Protein AF-A0A7X9ZMK0-F1 (afdb_monomer_lite)

Secondary structure (DSSP, 8-state):
----------SSSSSSSSSSSSSGGGSS-----------HHHHHHHHHHHSTT-SS-GGGGG-TTHHHHHHHHHHHHHHHHHHS---HHHHHHHHHHHHHHHHHHHHHHHHHT---GGG--HHHHHHHH-THHHHHHHHHHHHHHHHTTS--HHHHHHHHTTGGGGS--------

Foldseek 3Di:
DDDDDDDDPDDPPDPPPPPPPDPVVVPPCPPPPVPPPPPLVVLLQLLLCQEPCHPDRPLLVLDPPSVVLVQLLSLQSVVCVVPHHSHHVSSNQSVVLSSLLSVLVSLLVVLLPDDDCVPWDPLLVVLNVVVCVLVVLLVVQVVVCVVVPSRNSNSSNVSSVCSVVSRTDDPDPPD

Structure (mmCIF, N/CA/C/O backbone):
data_AF-A0A7X9ZMK0-F1
#
_entry.id   AF-A0A7X9ZMK0-F1
#
loop_
_atom_site.group_PDB
_atom_site.id
_atom_site.type_symbol
_atom_site.label_atom_id
_atom_site.label_alt_id
_atom_site.label_comp_id
_atom_site.label_asym_id
_atom_site.label_entity_id
_atom_site.label_seq_id
_atom_site.pdbx_PDB_ins_code
_atom_site.Cartn_x
_atom_site.Cartn_y
_atom_site.Cartn_z
_atom_site.occupancy
_atom_site.B_iso_or_equiv
_atom_site.auth_seq_id
_atom_site.auth_comp_id
_atom_site.auth_asym_id
_atom_site.auth_atom_id
_atom_site.pdbx_PDB_model_num
ATOM 1 N N . MET A 1 1 ? -59.594 -35.252 -64.937 1.00 36.53 1 MET A N 1
ATOM 2 C CA . MET A 1 1 ? -59.093 -36.629 -64.713 1.00 36.53 1 MET A CA 1
ATOM 3 C C . MET A 1 1 ? -57.667 -36.570 -64.159 1.00 36.53 1 MET A C 1
ATOM 5 O O . MET A 1 1 ? -56.870 -35.834 -64.711 1.00 36.53 1 MET A O 1
ATOM 9 N N . ARG A 1 2 ? -57.400 -37.346 -63.093 1.00 35.81 2 ARG A N 1
ATOM 10 C CA . ARG A 1 2 ? -56.099 -37.833 -62.557 1.00 35.81 2 ARG A CA 1
ATOM 11 C C . ARG A 1 2 ? -54.946 -36.854 -62.225 1.00 35.81 2 ARG A C 1
ATOM 13 O O . ARG A 1 2 ? -54.105 -36.549 -63.051 1.00 35.81 2 ARG A O 1
ATOM 20 N N . VAL A 1 3 ? -54.901 -36.507 -60.933 1.00 43.25 3 VAL A N 1
ATOM 21 C CA . VAL A 1 3 ? -53.825 -36.661 -59.913 1.00 43.25 3 VAL A CA 1
ATOM 22 C C . VAL A 1 3 ? -52.384 -37.005 -60.354 1.00 43.25 3 VAL A C 1
ATOM 24 O O . VAL A 1 3 ? -52.182 -38.045 -60.978 1.00 43.25 3 VAL A O 1
ATOM 27 N N . ARG A 1 4 ? -51.403 -36.241 -59.820 1.00 37.97 4 ARG A N 1
ATOM 28 C CA . ARG A 1 4 ? -50.156 -36.618 -59.068 1.00 37.97 4 ARG A CA 1
ATOM 29 C C . ARG A 1 4 ? -49.078 -35.530 -59.283 1.00 37.97 4 ARG A C 1
ATOM 31 O O . ARG A 1 4 ? -48.984 -35.021 -60.384 1.00 37.97 4 ARG A O 1
ATOM 38 N N . GLY A 1 5 ? -48.232 -35.112 -58.339 1.00 37.50 5 GLY A N 1
ATOM 39 C CA . GLY A 1 5 ? -47.918 -35.523 -56.966 1.00 37.50 5 GLY A CA 1
ATOM 40 C C . GLY A 1 5 ? -47.133 -34.391 -56.259 1.00 37.50 5 GLY A C 1
ATOM 41 O O . GLY A 1 5 ? -46.667 -33.470 -56.918 1.00 37.50 5 GLY A O 1
ATOM 42 N N . ILE A 1 6 ? -47.186 -34.315 -54.923 1.00 42.44 6 ILE A N 1
ATOM 43 C CA . ILE A 1 6 ? -46.083 -34.694 -54.005 1.00 42.44 6 ILE A CA 1
ATOM 44 C C . ILE A 1 6 ? -44.827 -33.855 -54.305 1.00 42.44 6 ILE A C 1
ATOM 46 O O . ILE A 1 6 ? -44.166 -34.071 -55.306 1.00 42.44 6 ILE A O 1
ATOM 50 N N . GLY A 1 7 ? -44.485 -32.832 -53.530 1.00 37.50 7 GLY A N 1
ATOM 51 C CA . GLY A 1 7 ? -44.086 -32.935 -52.129 1.00 37.50 7 GLY A CA 1
ATOM 52 C C . GLY A 1 7 ? -42.614 -32.523 -52.049 1.00 37.50 7 GLY A C 1
ATOM 53 O O . GLY A 1 7 ? -41.786 -33.042 -52.787 1.00 37.50 7 GLY A O 1
ATOM 54 N N . GLY A 1 8 ? -42.285 -31.550 -51.202 1.00 40.09 8 GLY A N 1
ATOM 55 C CA . GLY A 1 8 ? -40.918 -31.031 -51.161 1.00 40.09 8 GLY A CA 1
ATOM 56 C C . GLY A 1 8 ? -40.716 -29.865 -50.209 1.00 40.09 8 GLY A C 1
ATOM 57 O O . GLY A 1 8 ? -40.043 -28.902 -50.546 1.00 40.09 8 GLY A O 1
ATOM 58 N N . TRP A 1 9 ? -41.312 -29.942 -49.020 1.00 42.81 9 TRP A N 1
ATOM 59 C CA . TRP A 1 9 ? -40.968 -29.104 -47.874 1.00 42.81 9 TRP A CA 1
ATOM 60 C C . TRP A 1 9 ? -39.514 -29.358 -47.447 1.00 42.81 9 TRP A C 1
ATOM 62 O O . TRP A 1 9 ? -39.285 -30.115 -46.511 1.00 42.81 9 TRP A O 1
ATOM 72 N N . ARG A 1 10 ? -38.519 -28.791 -48.136 1.00 44.09 10 ARG A N 1
ATOM 73 C CA . ARG A 1 10 ? -37.106 -28.800 -47.706 1.00 44.09 10 ARG A CA 1
ATOM 74 C C . ARG A 1 10 ? -36.326 -27.648 -48.346 1.00 44.09 10 ARG A C 1
ATOM 76 O O . ARG A 1 10 ? -35.434 -27.888 -49.149 1.00 44.09 10 ARG A O 1
ATOM 83 N N . GLN A 1 11 ? -36.642 -26.397 -48.014 1.00 46.19 11 GLN A N 1
ATOM 84 C CA . GLN A 1 11 ? -35.819 -25.258 -48.464 1.00 46.19 11 GLN A CA 1
ATOM 85 C C . GLN A 1 11 ? -35.613 -24.141 -47.427 1.00 46.19 11 GLN A C 1
ATOM 87 O O . GLN A 1 11 ? -35.226 -23.036 -47.779 1.00 46.19 11 GLN A O 1
ATOM 92 N N . THR A 1 12 ? -35.789 -24.417 -46.133 1.00 49.03 12 THR A N 1
ATOM 93 C CA . THR A 1 12 ? -35.597 -23.405 -45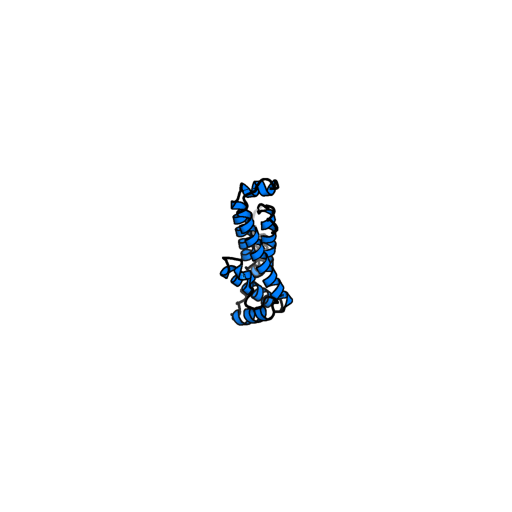.070 1.00 49.03 12 THR A CA 1
ATOM 94 C C . THR A 1 12 ? -34.677 -23.860 -43.938 1.00 49.03 12 THR A C 1
ATOM 96 O O . THR A 1 12 ? -34.693 -23.293 -42.851 1.00 49.03 12 THR A O 1
ATOM 99 N N . THR A 1 13 ? -33.825 -24.860 -44.177 1.00 48.25 13 THR A N 1
ATOM 100 C CA . THR A 1 13 ? -32.933 -25.416 -43.139 1.00 48.25 13 THR A CA 1
ATOM 101 C C . THR A 1 13 ? -31.485 -25.545 -43.612 1.00 48.25 13 THR A C 1
ATOM 103 O O . THR A 1 13 ? -30.807 -26.513 -43.291 1.00 48.25 13 THR A O 1
ATOM 106 N N . LEU A 1 14 ? -30.997 -24.595 -44.417 1.00 43.16 14 LEU A N 1
ATOM 107 C CA . LEU A 1 14 ? -29.601 -24.617 -44.884 1.00 43.16 14 LEU A CA 1
ATOM 108 C C . LEU A 1 14 ? -28.935 -23.237 -45.020 1.00 43.16 14 LEU A C 1
ATOM 110 O O . LEU A 1 14 ? -27.874 -23.129 -45.618 1.00 43.16 14 LEU A O 1
ATOM 114 N N . LEU A 1 15 ? -29.521 -22.190 -44.427 1.00 45.09 15 LEU A N 1
ATOM 115 C CA . LEU A 1 15 ? -28.958 -20.827 -44.425 1.00 45.09 15 LEU A CA 1
ATOM 116 C C . LEU A 1 15 ? -28.686 -20.256 -43.021 1.00 45.09 15 LEU A C 1
ATOM 118 O O . LEU A 1 15 ? -28.291 -19.105 -42.894 1.00 45.09 15 LEU A O 1
ATOM 122 N N . LEU A 1 16 ? -28.827 -21.063 -41.964 1.00 42.84 16 LEU A N 1
ATOM 123 C CA . LEU A 1 16 ? -28.499 -20.671 -40.581 1.00 42.84 16 LEU A CA 1
ATOM 124 C C . LEU A 1 16 ? -27.173 -21.254 -40.060 1.00 42.84 16 LEU A C 1
ATOM 126 O O . LEU A 1 16 ? -26.785 -20.970 -38.935 1.00 42.84 16 LEU A O 1
ATOM 130 N N . ALA A 1 17 ? -26.444 -22.029 -40.870 1.00 46.09 17 ALA A N 1
ATOM 131 C CA . ALA A 1 17 ? -25.204 -22.687 -40.439 1.00 46.09 17 ALA A CA 1
ATOM 132 C C . ALA A 1 17 ? -23.906 -21.937 -40.812 1.00 46.09 17 ALA A C 1
ATOM 134 O O . ALA A 1 17 ? -22.834 -22.358 -40.392 1.00 46.09 17 ALA A O 1
ATOM 135 N N . ILE A 1 18 ? -23.967 -20.837 -41.576 1.00 49.25 18 ILE A N 1
ATOM 136 C CA . ILE A 1 18 ? -22.761 -20.171 -42.126 1.00 49.25 18 ILE A CA 1
ATOM 137 C C . ILE A 1 18 ? -22.464 -18.806 -41.464 1.00 49.25 18 ILE A C 1
ATOM 139 O O . ILE A 1 18 ? -21.396 -18.242 -41.662 1.00 49.25 18 ILE A O 1
ATOM 143 N N . LEU A 1 19 ? -23.332 -18.298 -40.580 1.00 45.16 19 LEU A N 1
ATOM 144 C CA . LEU A 1 19 ? -23.105 -17.027 -39.862 1.00 45.16 19 LEU A CA 1
ATOM 145 C C . LEU A 1 19 ? -22.699 -17.180 -38.385 1.00 45.16 19 LEU A C 1
ATOM 147 O O . LEU A 1 19 ? -22.519 -16.182 -37.694 1.00 45.16 19 LEU A O 1
ATOM 151 N N . ALA A 1 20 ? -22.499 -18.407 -37.896 1.00 47.41 20 ALA A N 1
ATOM 152 C CA . ALA A 1 20 ? -22.124 -18.670 -36.500 1.00 47.41 20 ALA A CA 1
ATOM 153 C C . ALA A 1 20 ? -20.617 -18.929 -36.281 1.00 47.41 20 ALA A C 1
ATOM 155 O O . ALA A 1 20 ? -20.214 -19.328 -35.190 1.00 47.41 20 ALA A O 1
ATOM 156 N N . ILE A 1 21 ? -19.768 -18.722 -37.295 1.00 52.22 21 ILE A N 1
ATOM 157 C CA . ILE A 1 21 ? -18.331 -19.042 -37.236 1.00 52.22 21 ILE A CA 1
ATOM 158 C C . ILE A 1 21 ? -17.525 -17.869 -37.826 1.00 52.22 21 ILE A C 1
ATOM 160 O O . ILE A 1 21 ? -17.011 -17.961 -38.936 1.00 52.22 21 ILE A O 1
ATOM 164 N N . PRO A 1 22 ? -17.500 -16.702 -37.151 1.00 42.22 22 PRO A N 1
ATOM 165 C CA . PRO A 1 22 ? -16.203 -16.232 -36.645 1.00 42.22 22 PRO A CA 1
ATOM 166 C C . PRO A 1 22 ? -16.239 -15.535 -35.268 1.00 42.22 22 PRO A C 1
ATOM 168 O O . PRO A 1 22 ? -15.197 -15.091 -34.796 1.00 42.22 22 PRO A O 1
ATOM 171 N N . VAL A 1 23 ? -17.380 -15.459 -34.571 1.00 44.50 23 VAL A N 1
ATOM 172 C CA . VAL A 1 23 ? -17.447 -14.754 -33.266 1.00 44.50 23 VAL A CA 1
ATOM 173 C C . VAL A 1 23 ? -16.955 -15.622 -32.097 1.00 44.50 23 VAL A C 1
ATOM 175 O O . VAL A 1 23 ? -16.395 -15.108 -31.133 1.00 44.50 23 VAL A O 1
ATOM 178 N N . VAL A 1 24 ? -17.063 -16.952 -32.193 1.00 44.38 24 VAL A N 1
ATOM 179 C CA . VAL A 1 24 ? -16.600 -17.865 -31.125 1.00 44.38 24 VAL A CA 1
ATOM 180 C C . VAL A 1 24 ? -15.074 -18.050 -31.134 1.00 44.38 24 VAL A C 1
ATOM 182 O O . VAL A 1 24 ? -14.480 -18.322 -30.094 1.00 44.38 24 VAL A O 1
ATOM 185 N N . ALA A 1 25 ? -14.404 -17.813 -32.266 1.00 43.72 25 ALA A N 1
ATOM 186 C CA . ALA A 1 25 ? -12.944 -17.895 -32.348 1.00 43.72 25 ALA A CA 1
ATOM 187 C C . ALA A 1 25 ? -12.228 -16.691 -31.701 1.00 43.72 25 ALA A C 1
ATOM 189 O O . ALA A 1 25 ? -11.049 -16.792 -31.375 1.00 43.72 25 ALA A O 1
ATOM 190 N N . PHE A 1 26 ? -12.929 -15.576 -31.456 1.00 43.94 26 PHE A N 1
ATOM 191 C CA . PHE A 1 26 ? -12.337 -14.383 -30.836 1.00 43.94 26 PHE A CA 1
ATOM 192 C C . PHE A 1 26 ? -12.340 -14.420 -29.295 1.00 43.94 26 PHE A C 1
ATOM 194 O O . PHE A 1 26 ? -11.694 -13.596 -28.654 1.00 43.94 26 PHE A O 1
ATOM 201 N N . LEU A 1 27 ? -13.033 -15.388 -28.678 1.00 46.31 27 LEU A N 1
ATOM 202 C CA . LEU A 1 27 ? -13.161 -15.507 -27.216 1.00 46.31 27 LEU A CA 1
ATOM 203 C C . LEU A 1 27 ? -12.290 -16.612 -26.589 1.00 46.31 27 LEU A C 1
ATOM 205 O O . LEU A 1 27 ? -12.271 -16.746 -25.366 1.00 46.31 27 LEU A O 1
ATOM 209 N N . ILE A 1 28 ? -11.536 -17.380 -27.387 1.00 49.53 28 ILE A N 1
ATOM 210 C CA . ILE A 1 28 ? -10.710 -18.510 -26.904 1.00 49.53 28 ILE A CA 1
ATOM 211 C C . ILE A 1 28 ? -9.239 -18.362 -27.309 1.00 49.53 28 ILE A C 1
ATOM 213 O O . ILE A 1 28 ? -8.497 -19.326 -27.459 1.00 49.53 28 ILE A O 1
ATOM 217 N N . THR A 1 29 ? -8.764 -17.129 -27.409 1.00 43.47 29 THR A N 1
ATOM 218 C CA . THR A 1 29 ? -7.349 -16.860 -27.179 1.00 43.47 29 THR A CA 1
ATOM 219 C C . THR A 1 29 ? -7.271 -15.753 -26.150 1.00 43.47 29 THR A C 1
ATOM 221 O O . THR A 1 29 ? -6.990 -14.602 -26.473 1.00 43.47 29 THR A O 1
ATOM 224 N N . LYS A 1 30 ? -7.478 -16.097 -24.868 1.00 46.44 30 LYS A N 1
ATOM 225 C CA . LYS A 1 30 ? -6.670 -15.417 -23.850 1.00 46.44 30 LYS A CA 1
ATOM 226 C C . LYS A 1 30 ? -5.247 -15.579 -24.366 1.00 46.44 30 LYS A C 1
ATOM 228 O O . LYS A 1 30 ? -4.853 -16.735 -24.539 1.00 46.44 30 LYS A O 1
ATOM 233 N N . PRO A 1 31 ? -4.506 -14.508 -24.692 1.00 41.12 31 PRO A N 1
ATOM 234 C CA . PRO A 1 31 ? -3.097 -14.678 -24.947 1.00 41.12 31 PRO A CA 1
ATOM 235 C C . PRO A 1 31 ? -2.557 -15.306 -23.668 1.00 41.12 31 PRO A C 1
ATOM 237 O O . PRO A 1 31 ? -2.432 -14.651 -22.633 1.00 41.12 31 PRO A O 1
ATOM 240 N N . SER A 1 32 ? -2.293 -16.610 -23.720 1.00 43.91 32 SER A N 1
ATOM 241 C CA . SER A 1 32 ? -1.324 -17.263 -22.869 1.00 43.91 32 SER A CA 1
ATOM 242 C C . SER A 1 32 ? -0.012 -16.633 -23.294 1.00 43.91 32 SER A C 1
ATOM 244 O O . SER A 1 32 ? 0.735 -17.175 -24.107 1.00 43.91 32 SER A O 1
ATOM 246 N N . PHE A 1 33 ? 0.184 -15.400 -22.828 1.00 41.94 33 PHE A N 1
ATOM 247 C CA . PHE A 1 33 ? 1.453 -14.728 -22.824 1.00 41.94 33 PHE A CA 1
ATOM 248 C C . PHE A 1 33 ? 2.301 -15.686 -22.010 1.00 41.94 33 PHE A C 1
ATOM 250 O O . PHE A 1 33 ? 2.155 -15.755 -20.788 1.00 41.94 33 PHE A O 1
ATOM 257 N N . ARG A 1 34 ? 3.063 -16.540 -22.705 1.00 44.06 34 ARG A N 1
ATOM 258 C CA . ARG A 1 34 ? 4.144 -17.288 -22.086 1.00 44.06 34 ARG A CA 1
ATOM 259 C C . ARG A 1 34 ? 4.898 -16.218 -21.327 1.00 44.06 34 ARG A C 1
ATOM 261 O O . ARG A 1 34 ? 5.430 -15.298 -21.948 1.00 44.06 34 ARG A O 1
ATOM 268 N N . ALA A 1 35 ? 4.809 -16.263 -20.002 1.00 51.22 35 ALA A N 1
ATOM 269 C CA . ALA A 1 35 ? 5.699 -15.500 -19.170 1.00 51.22 35 ALA A CA 1
ATOM 270 C C . ALA A 1 35 ? 7.076 -15.976 -19.618 1.00 51.22 35 ALA A C 1
ATOM 272 O O . ALA A 1 35 ? 7.473 -17.097 -19.318 1.00 51.22 35 ALA A O 1
ATOM 273 N N . SER A 1 36 ? 7.738 -15.184 -20.463 1.00 50.03 36 SER A N 1
ATOM 274 C CA . SER A 1 36 ? 9.180 -15.259 -20.557 1.00 50.03 36 SER A CA 1
ATOM 275 C C . SER A 1 36 ? 9.620 -15.185 -19.108 1.00 50.03 36 SER A C 1
ATOM 277 O O . SER A 1 36 ? 9.221 -14.252 -18.406 1.00 50.03 36 SER A O 1
ATOM 279 N N . GLU A 1 37 ? 10.279 -16.238 -18.647 1.00 61.84 37 GLU A N 1
ATOM 280 C CA . GLU A 1 37 ? 10.675 -16.466 -17.263 1.00 61.84 37 GLU A CA 1
ATOM 281 C C . GLU A 1 37 ? 11.818 -15.492 -16.948 1.00 61.84 37 GLU A C 1
ATOM 283 O O . GLU A 1 37 ? 12.977 -15.856 -16.792 1.00 61.84 37 GLU A O 1
ATOM 288 N N . VAL A 1 38 ? 11.514 -14.196 -17.022 1.00 71.75 38 VAL A N 1
ATOM 289 C CA . VAL A 1 38 ? 12.428 -13.134 -16.653 1.00 71.75 38 VAL A CA 1
ATOM 290 C C . VAL A 1 38 ? 12.572 -13.266 -15.154 1.00 71.75 38 VAL A C 1
ATOM 292 O O . VAL A 1 38 ? 11.581 -13.134 -14.432 1.00 71.75 38 VAL A O 1
ATOM 295 N N . ASP A 1 39 ? 13.791 -13.559 -14.710 1.00 84.00 39 ASP A N 1
ATOM 296 C CA . ASP A 1 39 ? 14.127 -13.523 -13.297 1.00 84.00 39 ASP A CA 1
ATOM 297 C C . ASP A 1 39 ? 13.670 -12.159 -12.742 1.00 84.00 39 ASP A C 1
ATOM 299 O O . ASP A 1 39 ? 14.124 -11.114 -13.225 1.00 84.00 39 ASP A O 1
ATOM 303 N N . PRO A 1 40 ? 12.724 -12.128 -11.788 1.00 88.56 40 PRO A N 1
ATOM 304 C CA . PRO A 1 40 ? 12.222 -10.874 -11.243 1.00 88.56 40 PRO A CA 1
ATOM 305 C C . PRO A 1 40 ? 13.288 -10.141 -10.420 1.00 88.56 40 PRO A C 1
ATOM 307 O O . PRO A 1 40 ? 13.171 -8.934 -10.203 1.00 88.56 40 PRO A O 1
ATOM 310 N N . LEU A 1 41 ? 14.339 -10.830 -9.967 1.00 91.44 41 LEU A N 1
ATOM 311 C CA . LEU A 1 41 ? 15.297 -10.286 -9.013 1.00 91.44 41 LEU A CA 1
ATOM 312 C C . LEU A 1 41 ? 16.130 -9.108 -9.567 1.00 91.44 41 LEU A C 1
ATOM 314 O O . LEU A 1 41 ? 16.239 -8.100 -8.862 1.00 91.44 41 LEU A O 1
ATOM 318 N N . PRO A 1 42 ? 16.689 -9.145 -10.795 1.00 94.94 42 PRO A N 1
ATOM 319 C CA . PRO A 1 42 ? 17.326 -7.977 -11.405 1.00 94.94 42 PRO A CA 1
ATOM 320 C C . PRO A 1 42 ? 16.403 -6.758 -11.523 1.00 94.94 42 PRO A C 1
ATOM 322 O O . PRO A 1 42 ? 16.828 -5.648 -11.205 1.00 94.94 42 PRO A O 1
ATOM 325 N N . ILE A 1 43 ? 15.142 -6.969 -11.919 1.00 94.06 43 ILE A N 1
ATOM 326 C CA . ILE A 1 43 ? 14.131 -5.907 -12.059 1.00 94.06 43 ILE A CA 1
ATOM 327 C C . ILE A 1 43 ? 13.857 -5.252 -10.707 1.00 94.06 43 ILE A C 1
ATOM 329 O O . ILE A 1 43 ? 13.921 -4.030 -10.580 1.00 94.06 43 ILE A O 1
ATOM 333 N N . VAL A 1 44 ? 13.597 -6.071 -9.687 1.00 96.38 44 VAL A N 1
ATOM 334 C CA . VAL A 1 44 ? 13.327 -5.602 -8.326 1.00 96.38 44 VAL A CA 1
ATOM 335 C C . VAL A 1 44 ? 14.520 -4.818 -7.783 1.00 96.38 44 VAL A C 1
ATOM 337 O O . VAL A 1 44 ? 14.344 -3.716 -7.271 1.00 96.38 44 VAL A O 1
ATOM 340 N N . ARG A 1 45 ? 15.749 -5.321 -7.944 1.00 96.88 45 ARG A N 1
ATOM 341 C CA . ARG A 1 45 ? 16.962 -4.618 -7.486 1.00 96.88 45 ARG A CA 1
ATOM 342 C C . ARG A 1 45 ? 17.175 -3.288 -8.203 1.00 96.88 45 ARG A C 1
ATOM 344 O O . ARG A 1 45 ? 17.603 -2.318 -7.579 1.00 96.88 45 ARG A O 1
ATOM 351 N N . GLU A 1 46 ? 16.905 -3.232 -9.505 1.00 96.56 46 GLU A N 1
ATOM 352 C CA . GLU A 1 46 ? 16.986 -1.986 -10.264 1.00 96.56 46 GLU A CA 1
ATOM 353 C C . GLU A 1 46 ? 15.956 -0.962 -9.779 1.00 96.56 46 GLU A C 1
ATOM 355 O O . GLU A 1 46 ? 16.317 0.197 -9.566 1.00 96.56 46 GLU A O 1
ATOM 360 N N . ALA A 1 47 ? 14.710 -1.387 -9.566 1.00 96.94 47 ALA A N 1
ATOM 361 C CA . ALA A 1 47 ? 13.645 -0.525 -9.066 1.00 96.94 47 ALA A CA 1
ATOM 362 C C . ALA A 1 47 ? 13.941 -0.015 -7.650 1.00 96.94 47 ALA A C 1
ATOM 364 O O . ALA A 1 47 ? 13.862 1.184 -7.401 1.00 96.94 47 ALA A O 1
ATOM 365 N N . GLN A 1 48 ? 14.403 -0.890 -6.754 1.00 97.25 48 GLN A N 1
ATOM 366 C CA . GLN A 1 48 ? 14.835 -0.523 -5.400 1.00 97.25 48 GLN A CA 1
ATOM 367 C C . GLN A 1 48 ? 15.966 0.511 -5.397 1.00 97.25 48 GLN A C 1
ATOM 369 O O . GLN A 1 48 ? 15.994 1.380 -4.533 1.00 97.25 48 GLN A O 1
ATOM 374 N N . ARG A 1 49 ? 16.908 0.429 -6.347 1.00 97.31 49 ARG A N 1
ATOM 375 C CA . ARG A 1 49 ? 17.993 1.413 -6.489 1.00 97.31 49 ARG A CA 1
ATOM 376 C C . ARG A 1 49 ? 17.489 2.764 -7.005 1.00 97.31 49 ARG A C 1
ATOM 378 O O . ARG A 1 49 ? 18.100 3.781 -6.701 1.00 97.31 49 ARG A O 1
ATOM 385 N N . LYS A 1 50 ? 16.444 2.757 -7.835 1.00 96.75 50 LYS A N 1
ATOM 386 C CA . LYS A 1 50 ? 15.861 3.961 -8.442 1.00 96.75 50 LYS A CA 1
ATOM 387 C C . LYS A 1 50 ? 14.820 4.636 -7.555 1.00 96.75 50 LYS A C 1
ATOM 389 O O . LYS A 1 50 ? 14.624 5.832 -7.694 1.00 96.75 50 LYS A O 1
ATOM 394 N N . SER A 1 51 ? 14.149 3.888 -6.688 1.00 96.44 51 SER A N 1
ATOM 395 C CA . SER A 1 51 ? 13.185 4.435 -5.738 1.00 96.44 51 SER A CA 1
ATOM 396 C C . SER A 1 51 ? 13.859 5.365 -4.731 1.00 96.44 51 SER A C 1
ATOM 398 O O . SER A 1 51 ? 14.907 5.025 -4.173 1.00 96.44 51 SER A O 1
ATOM 400 N N . PHE A 1 52 ? 13.188 6.474 -4.409 1.00 95.62 52 PHE A N 1
ATOM 401 C CA . PHE A 1 52 ? 13.545 7.366 -3.302 1.00 95.62 52 PHE A CA 1
ATOM 402 C C . PHE A 1 52 ? 13.733 6.618 -1.967 1.00 95.62 52 PHE A C 1
ATOM 404 O O . PHE A 1 52 ? 14.565 6.991 -1.140 1.00 95.62 52 PHE A O 1
ATOM 411 N N . TRP A 1 53 ? 12.990 5.530 -1.758 1.00 95.06 53 TRP A N 1
ATOM 412 C CA . TRP A 1 53 ? 12.994 4.772 -0.508 1.00 95.06 53 TRP A CA 1
ATOM 413 C C . TRP A 1 53 ? 14.131 3.741 -0.391 1.00 95.06 53 TRP A C 1
ATOM 415 O O . TRP A 1 53 ? 14.340 3.184 0.693 1.00 95.06 53 TRP A O 1
ATOM 425 N N . GLY A 1 54 ? 14.882 3.489 -1.470 1.00 94.88 54 GLY A N 1
ATOM 426 C CA . GLY A 1 54 ? 16.015 2.556 -1.482 1.00 94.88 54 GLY A CA 1
ATOM 427 C C . GLY A 1 54 ? 15.615 1.094 -1.250 1.00 94.88 54 GLY A C 1
ATOM 428 O O . GLY A 1 54 ? 14.446 0.753 -1.203 1.00 94.88 54 GLY A O 1
ATOM 429 N N . SER A 1 55 ? 16.559 0.170 -1.067 1.00 95.06 55 SER A N 1
ATOM 430 C CA . SER A 1 55 ? 16.229 -1.259 -0.889 1.00 95.06 55 SER A CA 1
ATOM 431 C C . SER A 1 55 ? 15.624 -1.606 0.478 1.00 95.06 55 SER A C 1
ATOM 433 O O . SER A 1 55 ? 14.847 -2.558 0.572 1.00 95.06 55 SER A O 1
ATOM 435 N N . THR A 1 56 ? 15.918 -0.828 1.523 1.00 93.06 56 THR A N 1
ATOM 436 C CA . THR A 1 56 ? 15.521 -1.108 2.915 1.00 93.06 56 THR A CA 1
ATOM 437 C C . THR A 1 56 ? 14.776 0.070 3.560 1.00 93.06 56 THR A C 1
ATOM 439 O O . THR A 1 56 ? 15.332 0.750 4.430 1.00 93.06 56 THR A O 1
ATOM 442 N N . PRO A 1 57 ? 13.524 0.340 3.157 1.00 95.25 57 PRO A N 1
ATOM 443 C CA . PRO A 1 57 ? 12.731 1.399 3.767 1.00 95.25 57 PRO A CA 1
ATOM 444 C C . PRO A 1 57 ? 12.413 1.097 5.235 1.00 95.25 57 PRO A C 1
ATOM 446 O O . PRO A 1 57 ? 11.927 0.014 5.549 1.00 95.25 57 PRO A O 1
ATOM 449 N N . LYS A 1 58 ? 12.611 2.076 6.128 1.00 94.94 58 LYS A N 1
ATOM 450 C CA . LYS A 1 58 ? 12.330 1.925 7.571 1.00 94.94 58 LYS A CA 1
ATOM 451 C C . LYS A 1 58 ? 10.845 1.724 7.886 1.00 94.94 58 LYS A C 1
ATOM 453 O O . LYS A 1 58 ? 10.517 1.031 8.841 1.00 94.94 58 LYS A O 1
ATOM 458 N N . TRP A 1 59 ? 9.944 2.301 7.089 1.00 94.44 59 TRP A N 1
ATOM 459 C CA . TRP A 1 59 ? 8.500 2.204 7.328 1.00 94.44 59 TRP A CA 1
ATOM 460 C C . TRP A 1 59 ? 7.964 0.773 7.218 1.00 94.44 59 TRP A C 1
ATOM 462 O O . TRP A 1 59 ? 6.918 0.471 7.784 1.00 94.44 59 TRP A O 1
ATOM 472 N N . ILE A 1 60 ? 8.679 -0.149 6.553 1.00 95.06 60 ILE A N 1
ATOM 473 C CA . ILE A 1 60 ? 8.263 -1.559 6.497 1.00 95.06 60 ILE A CA 1
ATOM 474 C C . ILE A 1 60 ? 8.257 -2.194 7.891 1.00 95.06 60 ILE A C 1
ATOM 476 O O . ILE A 1 60 ? 7.562 -3.179 8.120 1.00 95.06 60 ILE A O 1
ATOM 480 N N . ASP A 1 61 ? 9.029 -1.636 8.826 1.00 93.94 61 ASP A N 1
ATOM 481 C CA . ASP A 1 61 ? 9.118 -2.133 10.190 1.00 93.94 61 ASP A CA 1
ATOM 482 C C . ASP A 1 61 ? 7.947 -1.693 11.075 1.00 93.94 61 ASP A C 1
ATOM 484 O O . ASP A 1 61 ? 7.811 -2.219 12.176 1.00 93.94 61 ASP A O 1
ATOM 488 N N . TRP A 1 62 ? 7.078 -0.797 10.593 1.00 93.81 62 TRP A N 1
ATOM 489 C CA . TRP A 1 62 ? 5.880 -0.341 11.311 1.00 93.81 62 TRP A CA 1
ATOM 490 C C . TRP A 1 62 ? 4.718 -1.341 11.261 1.00 93.81 62 TRP A C 1
ATOM 492 O O . TRP A 1 62 ? 3.717 -1.173 11.952 1.00 93.81 62 TRP A O 1
ATOM 502 N N . THR A 1 63 ? 4.837 -2.397 10.453 1.00 92.00 63 THR A N 1
ATOM 503 C CA . THR A 1 63 ? 3.841 -3.466 10.350 1.00 92.00 63 THR A CA 1
ATOM 504 C C . THR A 1 63 ? 4.423 -4.815 10.756 1.00 92.00 63 THR A C 1
ATOM 506 O O . THR A 1 63 ? 5.569 -5.144 10.448 1.00 92.00 63 THR A O 1
ATOM 509 N N . ASP A 1 64 ? 3.594 -5.644 11.389 1.00 90.81 64 ASP A N 1
ATOM 510 C CA . ASP A 1 64 ? 3.911 -7.051 11.650 1.00 90.81 64 ASP A CA 1
ATOM 511 C C . ASP A 1 64 ? 3.813 -7.899 10.360 1.00 90.81 64 ASP A C 1
ATOM 513 O O . ASP A 1 64 ? 4.353 -9.002 10.275 1.00 90.81 64 ASP A O 1
ATOM 517 N N . GLU A 1 65 ? 3.188 -7.369 9.301 1.00 92.38 65 GLU A N 1
ATOM 518 C CA . GLU A 1 65 ? 2.965 -8.041 8.013 1.00 92.38 65 GLU A CA 1
ATOM 519 C C . GLU A 1 65 ? 4.095 -7.772 6.994 1.00 92.38 65 GLU A C 1
ATOM 521 O O . GLU A 1 65 ? 3.868 -7.726 5.782 1.00 92.38 65 GLU A O 1
ATOM 526 N N . LYS A 1 66 ? 5.343 -7.620 7.468 1.00 95.00 66 LYS A N 1
ATOM 527 C CA . LYS A 1 66 ? 6.509 -7.204 6.652 1.00 95.00 66 LYS A CA 1
ATOM 528 C C . LYS A 1 66 ? 6.665 -7.999 5.360 1.00 95.00 66 LYS A C 1
ATOM 530 O O . LYS A 1 66 ? 6.960 -7.433 4.312 1.00 95.00 66 LYS A O 1
ATOM 535 N N . ARG A 1 67 ? 6.482 -9.323 5.431 1.00 96.12 67 ARG A N 1
ATOM 536 C CA . ARG A 1 67 ? 6.608 -10.219 4.271 1.00 96.12 67 ARG A CA 1
ATOM 537 C C . ARG A 1 67 ? 5.608 -9.852 3.174 1.00 96.12 67 ARG A C 1
ATOM 539 O O . ARG A 1 67 ? 6.011 -9.698 2.030 1.00 96.12 67 ARG A O 1
ATOM 546 N N . ILE A 1 68 ? 4.340 -9.668 3.537 1.00 95.19 68 ILE A N 1
ATOM 547 C CA . ILE A 1 68 ? 3.266 -9.374 2.582 1.00 95.19 68 ILE A CA 1
ATOM 548 C C . ILE A 1 68 ? 3.522 -8.025 1.908 1.00 95.19 68 ILE A C 1
ATOM 550 O O . ILE A 1 68 ? 3.429 -7.915 0.691 1.00 95.19 68 ILE A O 1
ATOM 554 N N . PHE A 1 69 ? 3.903 -7.002 2.672 1.00 96.44 69 PHE A N 1
ATOM 555 C CA . PHE A 1 69 ? 4.160 -5.685 2.091 1.00 96.44 69 PHE A CA 1
A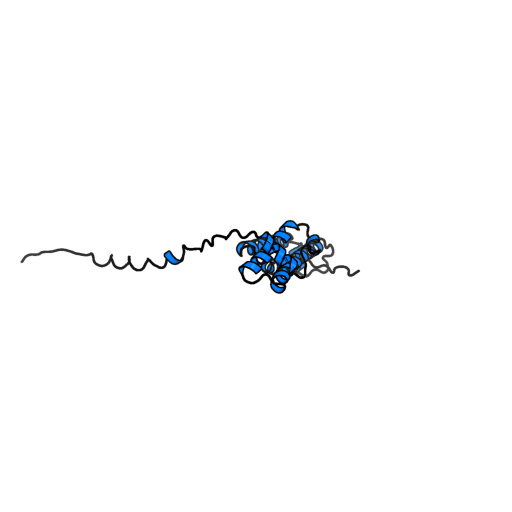TOM 556 C C . PHE A 1 69 ? 5.434 -5.632 1.237 1.00 96.44 69 PHE A C 1
ATOM 558 O O . PHE A 1 69 ? 5.459 -4.900 0.251 1.00 96.44 69 PHE A O 1
ATOM 565 N N . ARG A 1 70 ? 6.451 -6.457 1.527 1.00 96.62 70 ARG A N 1
ATOM 566 C CA . ARG A 1 70 ? 7.585 -6.667 0.606 1.00 96.62 70 ARG A CA 1
ATOM 567 C C . ARG A 1 70 ? 7.145 -7.337 -0.696 1.00 96.62 70 ARG A C 1
ATOM 569 O O . ARG A 1 70 ? 7.570 -6.912 -1.760 1.00 96.62 70 ARG A O 1
ATOM 576 N N . GLU A 1 71 ? 6.259 -8.326 -0.627 1.00 95.81 71 GLU A N 1
ATOM 577 C CA . GLU A 1 71 ? 5.716 -8.987 -1.822 1.00 95.81 71 GLU A CA 1
ATOM 578 C C . GLU A 1 71 ? 4.888 -8.020 -2.685 1.00 95.81 71 GLU A C 1
ATOM 580 O O . GLU A 1 71 ? 5.060 -7.988 -3.902 1.00 95.81 71 GLU A O 1
ATOM 585 N N . VAL A 1 72 ? 4.037 -7.186 -2.072 1.00 97.06 72 VAL A N 1
ATOM 586 C CA . VAL A 1 72 ? 3.274 -6.144 -2.789 1.00 97.06 72 VAL A CA 1
ATOM 587 C C . VAL A 1 72 ? 4.203 -5.135 -3.450 1.00 97.06 72 VAL A C 1
ATOM 589 O O . VAL A 1 72 ? 3.988 -4.763 -4.602 1.00 97.06 72 VAL A O 1
ATOM 592 N N . ARG A 1 73 ? 5.241 -4.712 -2.728 1.00 97.12 73 ARG A N 1
ATOM 593 C CA . ARG A 1 73 ? 6.265 -3.798 -3.224 1.00 97.12 73 ARG A CA 1
ATOM 594 C C . ARG A 1 73 ? 6.984 -4.354 -4.449 1.00 97.12 73 ARG A C 1
ATOM 596 O O . ARG A 1 73 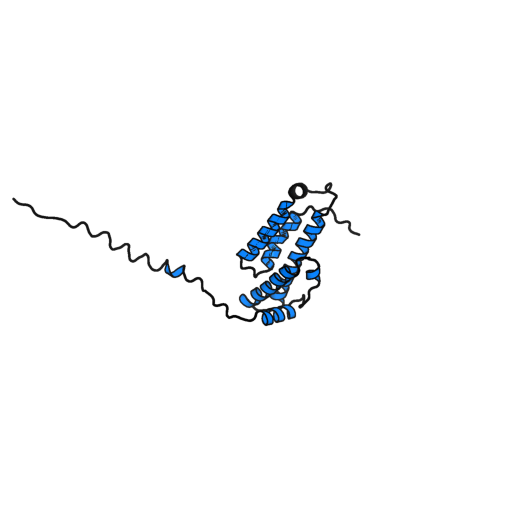? 7.022 -3.704 -5.491 1.00 97.12 73 ARG A O 1
ATOM 603 N N . ASP A 1 74 ? 7.497 -5.575 -4.342 1.00 96.94 74 ASP A N 1
ATOM 604 C CA . ASP A 1 74 ? 8.209 -6.232 -5.435 1.00 96.94 74 ASP A CA 1
ATOM 605 C C . ASP A 1 74 ? 7.280 -6.445 -6.643 1.00 96.94 74 ASP A C 1
ATOM 607 O O . ASP A 1 74 ? 7.676 -6.216 -7.789 1.00 96.94 74 ASP A O 1
ATOM 611 N N . ALA A 1 75 ? 6.011 -6.793 -6.405 1.00 96.06 75 ALA A N 1
ATOM 612 C CA . ALA A 1 75 ? 5.004 -6.880 -7.459 1.00 96.06 75 ALA A CA 1
ATOM 613 C C . ALA A 1 75 ? 4.722 -5.519 -8.132 1.00 96.06 75 ALA A C 1
ATOM 615 O O . ALA A 1 75 ? 4.569 -5.480 -9.357 1.00 96.06 75 ALA A O 1
ATOM 616 N N . GLY A 1 76 ? 4.736 -4.424 -7.362 1.00 96.12 76 GLY A N 1
ATOM 617 C CA . GLY A 1 76 ? 4.696 -3.034 -7.835 1.00 96.12 76 GLY A CA 1
ATOM 618 C C . GLY A 1 76 ? 5.815 -2.708 -8.817 1.00 96.12 76 GLY A C 1
ATOM 619 O O . GLY A 1 76 ? 5.586 -2.160 -9.897 1.00 96.12 76 GLY A O 1
ATOM 620 N N . TYR A 1 77 ? 7.037 -3.131 -8.518 1.00 96.75 77 TYR A N 1
ATOM 621 C CA . TYR A 1 77 ? 8.159 -2.947 -9.439 1.00 96.75 77 TYR A CA 1
ATOM 622 C C . TYR A 1 77 ? 8.008 -3.752 -10.726 1.00 96.75 77 TYR A C 1
ATOM 624 O O . TYR A 1 77 ? 8.289 -3.252 -11.821 1.00 96.75 77 TYR A O 1
ATOM 632 N N . LEU A 1 78 ? 7.499 -4.981 -10.624 1.00 94.94 78 LEU A N 1
ATOM 633 C CA . LEU A 1 78 ? 7.174 -5.785 -11.801 1.00 94.94 78 LEU A CA 1
ATOM 634 C C . LEU A 1 78 ? 6.044 -5.157 -12.630 1.00 94.94 78 LEU A C 1
ATOM 636 O O . LEU A 1 78 ? 6.020 -5.330 -13.852 1.00 94.94 78 LEU A O 1
ATOM 640 N N . TYR A 1 79 ? 5.121 -4.420 -12.004 1.00 93.94 79 TYR A N 1
ATOM 641 C CA . TYR A 1 79 ? 4.133 -3.610 -12.714 1.00 93.94 79 TYR A CA 1
ATOM 642 C C . TYR A 1 79 ? 4.807 -2.487 -13.512 1.00 93.94 79 TYR A C 1
ATOM 644 O O . TYR A 1 79 ? 4.561 -2.387 -14.716 1.00 93.94 79 TYR A O 1
ATOM 652 N N . CYS A 1 80 ? 5.710 -1.716 -12.895 1.00 93.88 80 CYS A N 1
ATOM 653 C CA . CYS A 1 80 ? 6.465 -0.661 -13.584 1.00 93.88 80 CYS A CA 1
ATOM 654 C C . CYS A 1 80 ? 7.228 -1.195 -14.801 1.00 93.88 80 CYS A C 1
ATOM 656 O O . CYS A 1 80 ? 7.156 -0.617 -15.883 1.00 93.88 80 CYS A O 1
ATOM 658 N N . TYR A 1 81 ? 7.896 -2.343 -14.653 1.00 93.19 81 TYR A N 1
ATOM 659 C CA . TYR A 1 81 ? 8.584 -3.008 -15.760 1.00 93.19 81 TYR A CA 1
ATOM 660 C C . TYR A 1 81 ? 7.633 -3.435 -16.887 1.00 93.19 81 TYR A C 1
ATOM 662 O O . TYR A 1 81 ? 7.956 -3.301 -18.064 1.00 93.19 81 TYR A O 1
ATOM 670 N N . ARG A 1 82 ? 6.454 -3.967 -16.543 1.00 90.56 82 ARG A N 1
ATOM 671 C CA . ARG A 1 82 ? 5.515 -4.510 -17.532 1.00 90.56 82 ARG A CA 1
ATOM 672 C C . ARG A 1 82 ? 4.787 -3.431 -18.331 1.00 90.56 82 ARG A C 1
ATOM 674 O O . ARG A 1 82 ? 4.480 -3.660 -19.498 1.00 90.56 82 ARG A O 1
ATOM 681 N N . PHE A 1 83 ? 4.447 -2.316 -17.693 1.00 86.56 83 PHE A N 1
ATOM 682 C CA . PHE A 1 83 ? 3.578 -1.288 -18.274 1.00 86.56 83 PHE A CA 1
ATOM 683 C C . PHE A 1 83 ? 4.312 0.011 -18.619 1.00 86.56 83 PHE A C 1
ATOM 685 O O . PHE A 1 83 ? 3.702 0.928 -19.164 1.00 86.56 83 PHE A O 1
ATOM 692 N N . GLY A 1 84 ? 5.613 0.090 -18.345 1.00 84.88 84 GLY A N 1
ATOM 693 C CA . GLY A 1 84 ? 6.409 1.279 -18.601 1.00 84.88 84 GLY A CA 1
ATOM 694 C C . GLY A 1 84 ? 7.902 1.013 -18.472 1.00 84.88 84 GLY A C 1
ATOM 695 O O . GLY A 1 84 ? 8.415 -0.014 -18.917 1.00 84.88 84 GLY A O 1
ATOM 696 N N . LYS A 1 85 ? 8.614 1.978 -17.894 1.00 87.12 85 LYS A N 1
ATOM 697 C CA . LYS A 1 85 ? 10.034 1.861 -17.569 1.00 87.12 85 LYS A CA 1
ATOM 698 C C . LYS A 1 85 ? 10.180 1.740 -16.060 1.00 87.12 85 LYS A C 1
ATOM 700 O O . LYS A 1 85 ? 9.412 2.321 -15.301 1.00 87.12 85 LYS A O 1
ATOM 705 N N . ILE A 1 86 ? 11.207 1.016 -15.628 1.00 91.06 86 ILE A N 1
ATOM 706 C CA . ILE A 1 86 ? 11.664 1.106 -14.245 1.00 91.06 86 ILE A CA 1
ATOM 707 C C . ILE A 1 86 ? 12.405 2.437 -14.129 1.00 91.06 86 ILE A C 1
ATOM 709 O O . ILE A 1 86 ? 13.572 2.533 -14.508 1.00 91.06 86 ILE A O 1
ATOM 713 N N . ASP A 1 87 ? 11.728 3.479 -13.677 1.00 93.19 87 ASP A N 1
ATOM 714 C CA . ASP A 1 87 ? 12.307 4.785 -13.374 1.00 93.19 87 ASP A CA 1
ATOM 715 C C . ASP A 1 87 ? 12.004 5.188 -11.929 1.00 93.19 87 ASP A C 1
ATOM 717 O O . ASP A 1 87 ? 11.337 4.460 -11.188 1.00 93.19 87 ASP A O 1
ATOM 721 N N . GLU A 1 88 ? 12.586 6.307 -11.503 1.00 95.31 88 GLU A N 1
ATOM 722 C CA . GLU A 1 88 ? 12.412 6.830 -10.149 1.00 95.31 88 GLU A CA 1
ATOM 723 C C . GLU A 1 88 ? 10.944 7.129 -9.844 1.00 95.31 88 GLU A C 1
ATOM 725 O O . GLU A 1 88 ? 10.477 6.755 -8.773 1.00 95.31 88 GLU A O 1
ATOM 730 N N . ALA A 1 89 ? 10.208 7.721 -10.792 1.00 95.75 89 ALA A N 1
ATOM 731 C CA . ALA A 1 89 ? 8.806 8.085 -10.610 1.00 95.75 89 ALA A CA 1
ATOM 732 C C . ALA A 1 89 ? 7.938 6.849 -10.345 1.00 95.75 89 ALA A C 1
ATOM 734 O O . ALA A 1 89 ? 7.335 6.739 -9.282 1.00 95.75 89 ALA A O 1
ATOM 735 N N . CYS A 1 90 ? 7.940 5.862 -11.250 1.00 96.31 90 CYS A N 1
ATOM 736 C CA . CYS A 1 90 ? 7.103 4.679 -11.059 1.00 96.31 90 CYS A CA 1
ATOM 737 C C . CYS A 1 90 ? 7.531 3.870 -9.826 1.00 96.31 90 CYS A C 1
ATOM 739 O O . CYS A 1 90 ? 6.684 3.401 -9.069 1.00 96.31 90 CYS A O 1
ATOM 741 N N . SER A 1 91 ? 8.840 3.711 -9.596 1.00 96.88 91 SER A N 1
ATOM 742 C CA . SER A 1 91 ? 9.331 2.927 -8.453 1.00 96.88 91 SER A CA 1
ATOM 743 C C . SER A 1 91 ? 8.993 3.600 -7.117 1.00 96.88 91 SER A C 1
ATOM 745 O O . SER A 1 91 ? 8.610 2.912 -6.170 1.00 96.88 91 SER A O 1
ATOM 747 N N . SER A 1 92 ? 9.095 4.930 -7.046 1.00 97.44 92 SER A N 1
ATOM 748 C CA . SER A 1 92 ? 8.764 5.691 -5.837 1.00 97.44 92 SER A CA 1
ATOM 749 C C . SER A 1 92 ? 7.259 5.734 -5.589 1.00 97.44 92 SER A C 1
ATOM 751 O O . SER A 1 92 ? 6.858 5.535 -4.448 1.00 97.44 92 SER A O 1
ATOM 753 N N . ASP A 1 93 ? 6.429 5.866 -6.630 1.00 96.94 93 ASP A N 1
ATOM 754 C CA . ASP A 1 93 ? 4.963 5.804 -6.514 1.00 96.94 93 ASP A CA 1
ATOM 755 C C . ASP A 1 93 ? 4.488 4.464 -5.930 1.00 96.94 93 ASP A C 1
ATOM 757 O O . ASP A 1 93 ? 3.566 4.411 -5.113 1.00 96.94 93 ASP A O 1
ATOM 761 N N . GLN A 1 94 ? 5.103 3.354 -6.357 1.00 97.19 94 GLN A N 1
ATOM 762 C CA . GLN A 1 94 ? 4.773 2.033 -5.818 1.00 97.19 94 GLN A CA 1
ATOM 763 C C . GLN A 1 94 ? 5.189 1.926 -4.348 1.00 97.19 94 GLN A C 1
ATOM 765 O O . GLN A 1 94 ? 4.402 1.450 -3.533 1.00 97.19 94 GLN A O 1
ATOM 770 N N . ASP A 1 95 ? 6.377 2.411 -3.984 1.00 97.94 95 ASP A N 1
ATOM 771 C CA . ASP A 1 95 ? 6.818 2.428 -2.587 1.00 97.94 95 ASP A CA 1
ATOM 772 C C . ASP A 1 95 ? 5.966 3.335 -1.703 1.00 97.94 95 ASP A C 1
ATOM 774 O O . ASP A 1 95 ? 5.633 2.946 -0.585 1.00 97.94 95 ASP A O 1
ATOM 778 N N . GLU A 1 96 ? 5.580 4.511 -2.195 1.00 97.75 96 GLU A N 1
ATOM 779 C CA . GLU A 1 96 ? 4.697 5.430 -1.487 1.00 97.75 96 GLU A CA 1
ATOM 780 C C . GLU A 1 96 ? 3.329 4.794 -1.254 1.00 97.75 96 GLU A C 1
ATOM 782 O O . GLU A 1 96 ? 2.835 4.813 -0.131 1.00 97.75 96 GLU A O 1
ATOM 787 N N . ALA A 1 97 ? 2.765 4.111 -2.252 1.00 97.62 97 ALA A N 1
ATOM 788 C CA . ALA A 1 97 ? 1.521 3.372 -2.071 1.00 97.62 97 ALA A CA 1
ATOM 789 C C . ALA A 1 97 ? 1.635 2.275 -0.997 1.00 97.62 97 ALA A C 1
ATOM 791 O O . ALA A 1 97 ? 0.748 2.136 -0.148 1.00 97.62 97 ALA A O 1
ATOM 792 N N . VAL A 1 98 ? 2.726 1.502 -0.996 1.00 97.81 98 VAL A N 1
ATOM 793 C CA . VAL A 1 98 ? 2.964 0.479 0.036 1.00 97.81 98 VAL A CA 1
ATOM 794 C C . VAL A 1 98 ? 3.130 1.128 1.414 1.00 97.81 98 VAL A C 1
ATOM 796 O O . VAL A 1 98 ? 2.513 0.671 2.377 1.00 97.81 98 VAL A O 1
ATOM 799 N N . HIS A 1 99 ? 3.901 2.210 1.508 1.00 97.62 99 HIS A N 1
ATOM 800 C CA . HIS A 1 99 ? 4.081 2.984 2.733 1.00 97.62 99 HIS A CA 1
ATOM 801 C C . HIS A 1 99 ? 2.745 3.509 3.270 1.00 97.62 99 HIS A C 1
ATOM 803 O O . HIS A 1 99 ? 2.429 3.292 4.440 1.00 97.62 99 HIS A O 1
ATOM 809 N N . THR A 1 100 ? 1.922 4.126 2.421 1.00 95.31 100 THR A N 1
ATOM 810 C CA . THR A 1 100 ? 0.587 4.609 2.782 1.00 95.31 100 THR A CA 1
ATOM 811 C C . THR A 1 100 ? -0.296 3.469 3.279 1.00 95.31 100 THR A C 1
ATOM 813 O O . THR A 1 100 ? -0.935 3.605 4.317 1.00 95.31 100 THR A O 1
ATOM 816 N N . ALA A 1 101 ? -0.310 2.321 2.598 1.00 95.56 101 ALA A N 1
ATOM 817 C CA . ALA A 1 101 ? -1.079 1.162 3.043 1.00 95.56 101 ALA A CA 1
ATOM 818 C C . ALA A 1 101 ? -0.630 0.660 4.429 1.00 95.56 101 ALA A C 1
ATOM 820 O O . ALA A 1 101 ? -1.477 0.358 5.272 1.00 95.56 101 ALA A O 1
ATOM 821 N N . VAL A 1 102 ? 0.681 0.615 4.689 1.00 95.50 102 VAL A N 1
ATOM 822 C CA . VAL A 1 102 ? 1.233 0.282 6.014 1.00 95.50 102 VAL A CA 1
ATOM 823 C C . VAL A 1 102 ? 0.782 1.295 7.066 1.00 95.50 102 VAL A C 1
ATOM 825 O O . VAL A 1 102 ? 0.272 0.893 8.112 1.00 95.50 102 VAL A O 1
ATOM 828 N N . LEU A 1 103 ? 0.914 2.591 6.774 1.00 92.38 103 LEU A N 1
ATOM 829 C CA . LEU A 1 103 ? 0.531 3.671 7.681 1.00 92.38 103 LEU A CA 1
ATOM 830 C C . LEU A 1 103 ? -0.960 3.610 8.040 1.00 92.38 103 LEU A C 1
ATOM 832 O O . LEU A 1 103 ? -1.317 3.704 9.210 1.00 92.38 103 LEU A O 1
ATOM 836 N N . LEU A 1 104 ? -1.832 3.386 7.056 1.00 89.94 104 LEU A N 1
ATOM 837 C CA . LEU A 1 104 ? -3.280 3.292 7.266 1.00 89.94 104 LEU A CA 1
ATOM 838 C C . LEU A 1 104 ? -3.664 2.110 8.166 1.00 89.94 104 LEU A C 1
ATOM 840 O O . LEU A 1 104 ? -4.540 2.247 9.018 1.00 89.94 104 LEU A O 1
ATOM 844 N N . LEU A 1 105 ? -3.001 0.959 8.013 1.00 88.69 105 LEU A N 1
ATOM 845 C CA . LEU A 1 105 ? -3.220 -0.190 8.899 1.00 88.69 105 LEU A CA 1
ATOM 846 C C . LEU A 1 105 ? -2.687 0.050 10.316 1.00 88.69 105 LEU A C 1
ATOM 848 O O . LEU A 1 105 ? -3.276 -0.448 11.277 1.00 88.69 105 LEU A O 1
ATOM 852 N N . MET A 1 106 ? -1.583 0.786 10.451 1.00 87.06 106 MET A N 1
ATOM 853 C CA . MET A 1 106 ? -1.032 1.176 11.750 1.00 87.06 106 MET A CA 1
ATOM 854 C C . MET A 1 106 ? -1.994 2.115 12.487 1.00 87.06 106 MET A C 1
ATOM 856 O O . MET A 1 106 ? -2.366 1.824 13.622 1.00 87.06 106 MET A O 1
ATOM 860 N N . VAL A 1 107 ? -2.473 3.165 11.814 1.00 82.62 107 VAL A N 1
ATOM 861 C CA . VAL A 1 107 ? -3.456 4.115 12.361 1.00 82.62 107 VAL A CA 1
ATOM 862 C C . VAL A 1 107 ? -4.739 3.398 12.783 1.00 82.62 107 VAL A C 1
ATOM 864 O O . VAL A 1 107 ? -5.199 3.579 13.908 1.00 82.62 107 VAL A O 1
ATOM 867 N N . ASP A 1 108 ? -5.284 2.519 11.937 1.00 82.81 108 ASP A N 1
ATOM 868 C CA . ASP A 1 108 ? -6.459 1.715 12.294 1.00 82.81 108 ASP A CA 1
ATOM 869 C C . ASP A 1 108 ? -6.203 0.849 13.542 1.00 82.81 108 ASP A C 1
ATOM 871 O O . ASP A 1 108 ? -7.042 0.792 14.443 1.00 82.81 108 ASP A O 1
ATOM 875 N N . ARG A 1 109 ? -5.032 0.206 13.651 1.00 81.56 109 ARG A N 1
ATOM 876 C CA . ARG A 1 109 ? -4.665 -0.582 14.840 1.00 81.56 109 ARG A CA 1
ATOM 877 C C . ARG A 1 109 ? -4.631 0.276 16.106 1.00 81.56 109 ARG A C 1
ATOM 879 O O . ARG A 1 109 ? -5.167 -0.159 17.126 1.00 81.56 109 ARG A O 1
ATOM 886 N N . GLU A 1 110 ? -4.002 1.445 16.051 1.00 77.12 110 GLU A N 1
ATOM 887 C CA . GLU A 1 110 ? -3.911 2.371 17.186 1.00 77.12 110 GLU A CA 1
ATOM 888 C C . GLU A 1 110 ? -5.299 2.866 17.610 1.00 77.12 110 GLU A C 1
ATOM 890 O O . GLU A 1 110 ? -5.650 2.817 18.792 1.00 77.12 110 GLU A O 1
ATOM 895 N N . GLN A 1 111 ? -6.139 3.230 16.641 1.00 73.88 111 GLN A N 1
ATOM 896 C CA . GLN A 1 111 ? -7.488 3.749 16.878 1.00 73.88 111 GLN A CA 1
ATOM 897 C C . GLN A 1 111 ? -8.441 2.712 17.483 1.00 73.88 111 GLN A C 1
ATOM 899 O O . GLN A 1 111 ? -9.257 3.045 18.343 1.00 73.88 111 GLN A O 1
ATOM 904 N N . ARG A 1 112 ? -8.310 1.424 17.141 1.00 72.50 112 ARG A N 1
ATOM 905 C CA . ARG A 1 112 ? -9.085 0.353 17.804 1.00 72.50 112 ARG A CA 1
ATOM 906 C C . ARG A 1 112 ? -8.784 0.215 19.300 1.00 72.50 112 ARG A C 1
ATOM 908 O O . ARG A 1 112 ? -9.618 -0.312 20.035 1.00 72.50 112 ARG A O 1
ATOM 915 N N . GLY A 1 113 ? -7.604 0.641 19.751 1.00 66.81 113 GLY A N 1
ATOM 916 C CA . GLY A 1 113 ? -7.207 0.615 21.162 1.00 66.81 113 GLY A CA 1
ATOM 917 C C . GLY A 1 113 ? -7.750 1.787 21.984 1.00 66.81 113 GLY A C 1
ATOM 918 O O . GLY A 1 113 ? -7.563 1.824 23.204 1.00 66.81 113 GLY A O 1
ATOM 919 N N . ALA A 1 114 ? -8.410 2.746 21.337 1.00 66.75 114 ALA A N 1
ATOM 920 C CA . ALA A 1 114 ? -8.792 3.993 21.962 1.00 66.75 114 ALA A CA 1
ATOM 921 C C . ALA A 1 114 ? -10.006 3.819 22.898 1.00 66.75 114 ALA A C 1
ATOM 923 O O . ALA A 1 114 ? -11.030 3.227 22.552 1.00 66.75 114 ALA A O 1
ATOM 924 N N . LYS A 1 115 ? -9.870 4.310 24.137 1.00 62.69 115 LYS A N 1
ATOM 925 C CA . LYS A 1 115 ? -10.827 4.052 25.231 1.00 62.69 115 LYS A CA 1
ATOM 926 C C . LYS A 1 115 ? -11.886 5.141 25.397 1.00 62.69 115 LYS A C 1
ATOM 928 O O . LYS A 1 115 ? -12.935 4.876 25.982 1.00 62.69 115 LYS A O 1
ATOM 933 N N . ASN A 1 116 ? -11.625 6.352 24.907 1.00 67.19 116 ASN A N 1
ATOM 934 C CA . ASN A 1 116 ? -12.524 7.483 25.093 1.00 67.19 116 ASN A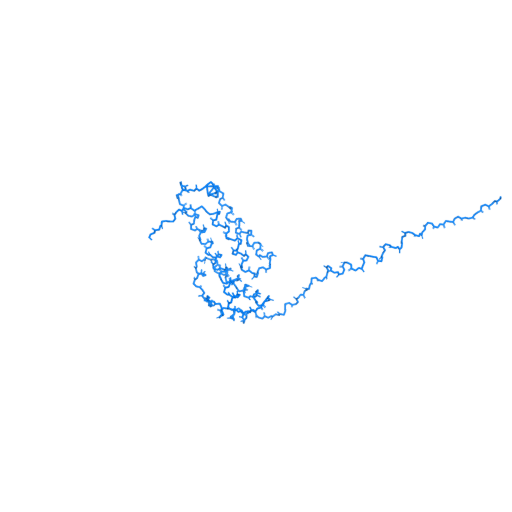 CA 1
ATOM 935 C C . ASN A 1 116 ? -13.541 7.595 23.950 1.00 67.19 116 ASN A C 1
ATOM 937 O O . ASN A 1 116 ? -13.272 8.206 22.925 1.00 67.19 116 ASN A O 1
ATOM 941 N N . LYS A 1 117 ? -14.734 7.033 24.148 1.00 64.56 117 LYS A N 1
ATOM 942 C CA . LYS A 1 117 ? -15.811 7.061 23.146 1.00 64.56 117 LYS A CA 1
ATOM 943 C C . LYS A 1 117 ? -16.652 8.343 23.171 1.00 64.56 117 LYS A C 1
ATOM 945 O O . LYS A 1 117 ? -17.528 8.495 22.326 1.00 64.56 117 LYS A O 1
ATOM 950 N N . SER A 1 118 ? -16.436 9.251 24.131 1.00 68.12 118 SER A N 1
ATOM 951 C CA . SER A 1 118 ? -17.306 10.425 24.314 1.00 68.12 118 SER A CA 1
ATOM 952 C C . SER A 1 118 ? -17.166 11.477 23.209 1.00 68.12 118 SER A C 1
ATOM 954 O O . SER A 1 118 ? -18.010 12.362 23.123 1.00 68.12 118 SER A O 1
ATOM 956 N N . GLY A 1 119 ? -16.114 11.394 22.388 1.00 69.56 119 GLY A N 1
ATOM 957 C CA . GLY A 1 119 ? -15.867 12.275 21.240 1.00 69.56 119 GLY A CA 1
ATOM 958 C C . GLY A 1 119 ? -16.216 11.666 19.880 1.00 69.56 119 GLY A C 1
ATOM 959 O O . GLY A 1 119 ? -15.932 12.281 18.859 1.00 69.56 119 GLY A O 1
ATOM 960 N N . PHE A 1 120 ? -16.795 10.462 19.838 1.00 74.31 120 PHE A N 1
ATOM 961 C CA . PHE A 1 120 ? -17.063 9.785 18.570 1.00 74.31 120 PHE A CA 1
ATOM 962 C C . PHE A 1 120 ? -18.220 10.418 17.793 1.00 74.31 120 PHE A C 1
ATOM 964 O O . PHE A 1 120 ? -19.285 10.705 18.344 1.00 74.31 120 PHE A O 1
ATOM 971 N N . SER A 1 121 ? -18.037 10.542 16.477 1.00 77.12 121 SER A N 1
ATOM 972 C CA . SER A 1 121 ? -19.134 10.749 15.534 1.00 77.12 121 SER A CA 1
ATOM 973 C C . SER A 1 121 ? -20.087 9.547 15.542 1.00 77.12 121 SER A C 1
ATOM 975 O O . SER A 1 121 ? -19.768 8.459 16.033 1.00 77.12 121 SER A O 1
ATOM 977 N N . ARG A 1 122 ? -21.273 9.712 14.951 1.00 80.50 122 ARG A N 1
ATOM 978 C CA . ARG A 1 122 ? -22.256 8.626 14.834 1.00 80.50 122 ARG A CA 1
ATOM 979 C C . ARG A 1 122 ? -21.692 7.421 14.073 1.00 80.50 122 ARG A C 1
ATOM 981 O O . ARG A 1 122 ? -21.929 6.282 14.465 1.00 80.50 122 ARG A O 1
ATOM 988 N N . GLU A 1 123 ? -20.939 7.673 13.009 1.00 76.56 123 GLU A N 1
ATOM 989 C CA . GLU A 1 123 ? -20.270 6.656 12.198 1.00 76.56 123 GLU A CA 1
ATOM 990 C C . GLU A 1 123 ? -19.207 5.917 13.017 1.00 76.56 123 GLU A C 1
ATOM 992 O O . GLU A 1 123 ? -19.150 4.689 12.993 1.00 76.56 123 GLU A O 1
ATOM 997 N N . GLN A 1 124 ? -18.415 6.648 13.802 1.00 76.19 124 GLN A N 1
ATOM 998 C CA . GLN A 1 124 ? -17.377 6.076 14.661 1.00 76.19 124 GLN A CA 1
ATOM 999 C C . GLN A 1 124 ? -17.960 5.231 15.800 1.00 76.19 124 GLN A C 1
ATOM 1001 O O . GLN A 1 124 ? -17.421 4.166 16.109 1.00 76.19 124 GLN A O 1
ATOM 1006 N N . LEU A 1 125 ? -19.082 5.657 16.393 1.00 78.75 125 LEU A N 1
ATOM 1007 C CA . LEU A 1 125 ? -19.833 4.856 17.367 1.00 78.75 125 LEU A CA 1
ATOM 1008 C C . LEU A 1 125 ? -20.336 3.557 16.736 1.00 78.75 125 LEU A C 1
ATOM 1010 O O . LEU A 1 125 ? -20.122 2.482 17.293 1.00 78.75 125 LEU A O 1
ATOM 1014 N N . TRP A 1 126 ? -20.938 3.646 15.549 1.00 80.19 126 TRP A N 1
ATOM 1015 C CA . TRP A 1 126 ? -21.446 2.473 14.847 1.00 80.19 126 TRP A CA 1
ATOM 1016 C C . TRP A 1 126 ? -20.330 1.480 14.497 1.00 80.19 126 TRP A C 1
ATOM 1018 O O . TRP A 1 126 ? -20.470 0.281 14.731 1.00 80.19 126 TRP A O 1
ATOM 1028 N N . VAL A 1 127 ? -19.185 1.970 14.017 1.00 77.50 127 VAL A N 1
ATOM 1029 C CA . VAL A 1 127 ? -17.978 1.159 13.794 1.00 77.50 127 VAL A CA 1
ATOM 1030 C C . VAL A 1 127 ? -17.502 0.498 15.089 1.00 77.50 127 VAL A C 1
ATOM 1032 O O . VAL A 1 127 ? -17.161 -0.685 15.084 1.00 77.50 127 VAL A O 1
ATOM 1035 N N . ALA A 1 128 ? -17.480 1.236 16.202 1.00 76.69 128 ALA A N 1
ATOM 1036 C CA . ALA A 1 128 ? -17.056 0.705 17.496 1.00 76.69 128 ALA A CA 1
ATOM 1037 C C . ALA A 1 128 ? -17.984 -0.412 18.011 1.00 76.69 128 ALA A C 1
ATOM 1039 O O . ALA A 1 128 ? -17.529 -1.300 18.734 1.00 76.69 128 ALA A O 1
ATOM 1040 N N . GLU A 1 129 ? -19.264 -0.388 17.636 1.00 80.50 129 GLU A N 1
ATOM 1041 C CA . GLU A 1 129 ? -20.241 -1.456 17.899 1.00 80.50 129 GLU A CA 1
ATOM 1042 C C . GLU A 1 129 ? -20.108 -2.641 16.925 1.00 80.50 129 GLU A C 1
ATOM 1044 O O . GLU A 1 129 ? -20.481 -3.766 17.261 1.00 80.50 129 GLU A O 1
ATOM 1049 N N . HIS A 1 130 ? -19.520 -2.422 15.744 1.00 81.81 130 HIS A N 1
ATOM 1050 C CA . HIS A 1 130 ? -19.371 -3.414 14.674 1.00 81.81 130 HIS A CA 1
ATOM 1051 C C . HIS A 1 130 ? -17.892 -3.618 14.281 1.00 81.81 130 HIS A C 1
ATOM 1053 O O . HIS A 1 130 ? -17.506 -3.415 13.126 1.00 81.81 130 HIS A O 1
ATOM 1059 N N . PRO A 1 131 ? -17.031 -4.100 15.198 1.00 77.25 131 PRO A N 1
ATOM 1060 C CA . PRO A 1 131 ? -15.578 -4.137 14.990 1.00 77.25 131 PRO A CA 1
ATOM 1061 C C . PRO A 1 131 ? -15.122 -5.044 13.832 1.00 77.25 131 PRO A C 1
ATOM 1063 O O . PRO A 1 131 ? -14.000 -4.911 13.342 1.00 77.25 131 PRO A O 1
ATOM 1066 N N . HIS A 1 132 ? -15.981 -5.960 13.368 1.00 83.50 132 HIS A N 1
ATOM 1067 C CA . HIS A 1 132 ? -15.707 -6.830 12.222 1.00 83.50 132 HIS A CA 1
ATOM 1068 C C . HIS A 1 132 ? -15.597 -6.065 10.894 1.00 83.50 132 HIS A C 1
ATOM 1070 O O . HIS A 1 132 ? -14.929 -6.540 9.980 1.00 83.50 132 HIS A O 1
ATOM 1076 N N . ILE A 1 133 ? -16.175 -4.867 10.796 1.00 83.81 133 ILE A N 1
ATOM 1077 C CA . ILE A 1 133 ? -16.230 -4.095 9.549 1.00 83.81 133 ILE A CA 1
ATOM 1078 C C . ILE A 1 133 ? -14.840 -3.712 9.054 1.00 83.81 133 ILE A C 1
ATOM 1080 O O . ILE A 1 133 ? -14.541 -3.886 7.877 1.00 83.81 133 ILE A O 1
ATOM 1084 N N . THR A 1 134 ? -13.948 -3.275 9.946 1.00 82.81 134 THR A N 1
ATOM 1085 C CA . THR A 1 134 ? -12.559 -2.960 9.568 1.00 82.81 134 THR A CA 1
ATOM 1086 C C . THR A 1 134 ? -11.843 -4.182 8.983 1.00 82.81 134 THR A C 1
ATOM 1088 O O . THR A 1 134 ? -11.110 -4.074 7.999 1.00 82.81 134 THR A O 1
ATOM 1091 N N . ARG A 1 135 ? -12.074 -5.374 9.551 1.00 87.12 135 ARG A N 1
ATOM 1092 C CA . ARG A 1 135 ? -11.526 -6.638 9.041 1.00 87.12 135 ARG A CA 1
ATOM 1093 C C . ARG A 1 135 ? -12.100 -6.965 7.663 1.00 87.12 135 ARG A C 1
ATOM 1095 O O . ARG A 1 13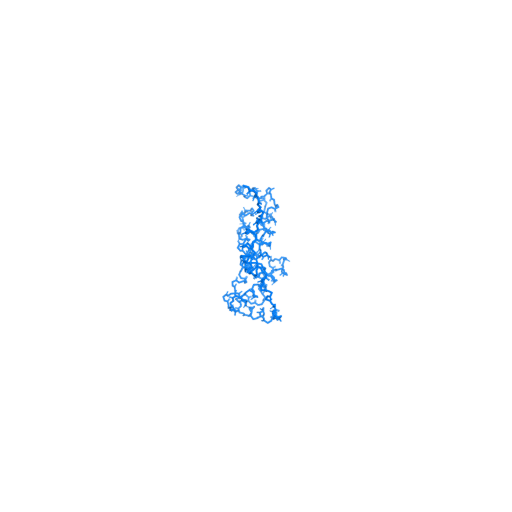5 ? -11.344 -7.369 6.780 1.00 87.12 135 ARG A O 1
ATOM 1102 N N . ASP A 1 136 ? -13.399 -6.782 7.474 1.00 89.94 136 ASP A N 1
ATOM 1103 C CA . ASP A 1 136 ? -14.077 -7.114 6.223 1.00 89.94 136 ASP A CA 1
ATOM 1104 C C . ASP A 1 136 ? -13.675 -6.142 5.094 1.00 89.94 136 ASP A C 1
ATOM 1106 O O . ASP A 1 136 ? -13.408 -6.586 3.976 1.00 89.94 136 ASP A O 1
ATOM 1110 N N . ILE A 1 137 ? -13.484 -4.849 5.396 1.00 89.25 137 ILE A N 1
ATOM 1111 C CA . ILE A 1 137 ? -12.904 -3.855 4.472 1.00 89.25 137 ILE A CA 1
ATOM 1112 C C . ILE A 1 137 ? -11.486 -4.260 4.065 1.00 89.25 137 ILE A C 1
ATOM 1114 O O . ILE A 1 137 ? -11.175 -4.308 2.874 1.00 89.25 137 ILE A O 1
ATOM 1118 N N . ARG A 1 138 ? -10.622 -4.612 5.029 1.00 91.38 138 ARG A N 1
ATOM 1119 C CA . ARG A 1 138 ? -9.262 -5.092 4.729 1.00 91.38 138 ARG A CA 1
ATOM 1120 C C . ARG A 1 138 ? -9.296 -6.315 3.812 1.00 91.38 138 ARG A C 1
ATOM 1122 O O . ARG A 1 138 ? -8.566 -6.362 2.822 1.00 91.38 138 ARG A O 1
ATOM 1129 N N . ALA A 1 139 ? -10.151 -7.292 4.114 1.00 93.44 139 ALA A N 1
ATOM 1130 C CA . ALA A 1 139 ? -10.303 -8.497 3.303 1.00 93.44 139 ALA A CA 1
ATOM 1131 C C . ALA A 1 139 ? -10.784 -8.172 1.880 1.00 93.44 139 ALA A C 1
ATOM 1133 O O . ALA A 1 139 ? -10.248 -8.725 0.913 1.00 93.44 139 ALA A O 1
ATOM 1134 N N . TYR A 1 140 ? -11.739 -7.249 1.747 1.00 94.38 140 TYR A N 1
ATOM 1135 C CA . TYR A 1 140 ? -12.225 -6.761 0.462 1.00 94.38 140 TYR A CA 1
ATOM 1136 C C . TYR A 1 140 ? -11.121 -6.067 -0.342 1.00 94.38 140 TYR A C 1
ATOM 1138 O O . TYR A 1 140 ? -10.917 -6.415 -1.502 1.00 94.38 140 TYR A O 1
ATOM 1146 N N . CYS A 1 141 ? -10.349 -5.165 0.267 1.00 94.56 141 CYS A N 1
ATOM 1147 C CA . CYS A 1 141 ? -9.252 -4.474 -0.413 1.00 94.56 141 CYS A CA 1
ATOM 1148 C C . CYS A 1 141 ? -8.177 -5.443 -0.914 1.00 94.56 141 CYS A C 1
ATOM 1150 O O . CYS A 1 141 ? -7.732 -5.353 -2.059 1.00 94.56 141 CYS A O 1
ATOM 1152 N N . TRP A 1 142 ? -7.815 -6.437 -0.102 1.00 95.69 142 TRP A N 1
ATOM 1153 C CA . TRP A 1 142 ? -6.898 -7.492 -0.527 1.00 95.69 142 TRP A CA 1
ATOM 1154 C C . TRP A 1 142 ? -7.469 -8.370 -1.642 1.00 95.69 142 TRP A C 1
ATOM 1156 O O . TRP A 1 142 ? -6.729 -8.801 -2.529 1.00 95.69 142 TRP A O 1
ATOM 1166 N N . LYS A 1 143 ? -8.775 -8.654 -1.608 1.00 96.31 143 LYS A N 1
ATOM 1167 C CA . LYS A 1 143 ? -9.457 -9.366 -2.691 1.00 96.31 143 LYS A CA 1
ATOM 1168 C C . LYS A 1 143 ? -9.409 -8.548 -3.980 1.00 96.31 143 LYS A C 1
ATOM 1170 O O . LYS A 1 143 ? -8.976 -9.086 -4.991 1.00 96.31 143 LYS A O 1
ATOM 1175 N N . LEU A 1 144 ? -9.758 -7.265 -3.924 1.00 95.00 144 LEU A N 1
ATOM 1176 C CA . LEU A 1 144 ? -9.717 -6.355 -5.067 1.00 95.00 144 LEU A CA 1
ATOM 1177 C C . LEU A 1 144 ? -8.305 -6.282 -5.665 1.00 95.00 144 LEU A C 1
ATOM 1179 O O . LEU A 1 144 ? -8.136 -6.432 -6.871 1.00 95.00 144 LEU A O 1
ATOM 1183 N N . TYR A 1 145 ? -7.277 -6.164 -4.822 1.00 95.44 145 TYR A N 1
ATOM 1184 C CA . TYR A 1 145 ? -5.880 -6.218 -5.254 1.00 95.44 145 TYR A CA 1
ATOM 1185 C C . TYR A 1 145 ? -5.548 -7.483 -6.045 1.00 95.44 145 TYR A C 1
ATOM 1187 O O . TYR A 1 145 ? -4.989 -7.394 -7.141 1.00 95.44 145 TYR A O 1
ATOM 1195 N N . ARG A 1 146 ? -5.942 -8.658 -5.544 1.00 95.88 146 ARG A N 1
ATOM 1196 C CA . ARG A 1 146 ? -5.716 -9.934 -6.241 1.00 95.88 146 ARG A CA 1
ATOM 1197 C C . ARG A 1 146 ? -6.535 -10.070 -7.522 1.00 95.88 146 ARG A C 1
ATOM 1199 O O . ARG A 1 146 ? -5.992 -10.522 -8.527 1.00 95.88 146 ARG A O 1
ATOM 1206 N N . ASP A 1 147 ? -7.800 -9.660 -7.506 1.00 94.81 147 ASP A N 1
ATOM 1207 C CA . ASP A 1 147 ? -8.695 -9.729 -8.669 1.00 94.81 147 ASP A CA 1
ATOM 1208 C C . ASP A 1 147 ? -8.176 -8.864 -9.831 1.00 94.81 147 ASP A C 1
ATOM 1210 O O . ASP A 1 147 ? -8.325 -9.228 -10.997 1.00 94.81 147 ASP A O 1
ATOM 1214 N N . HIS A 1 148 ? -7.480 -7.767 -9.517 1.00 90.94 148 HIS A N 1
ATOM 1215 C CA . HIS A 1 148 ? -6.795 -6.902 -10.482 1.00 90.94 148 HIS A CA 1
ATOM 1216 C C . HIS A 1 148 ? -5.344 -7.335 -10.777 1.00 90.94 148 HIS A C 1
ATOM 1218 O O . HIS A 1 148 ? -4.536 -6.568 -11.304 1.00 90.94 148 HIS A O 1
ATOM 1224 N N . GLY A 1 149 ? -5.004 -8.589 -10.474 1.00 91.50 149 GLY A N 1
ATOM 1225 C CA . GLY A 1 149 ? -3.741 -9.223 -10.844 1.00 91.50 149 GLY A CA 1
ATOM 1226 C C . GLY A 1 149 ? -2.623 -9.096 -9.813 1.00 91.50 149 GLY A C 1
ATOM 1227 O O . GLY A 1 149 ? -1.562 -9.675 -10.038 1.00 91.50 149 GLY A O 1
ATOM 1228 N N . GLY A 1 150 ? -2.841 -8.386 -8.702 1.00 91.25 150 GLY A N 1
ATOM 1229 C CA . GLY A 1 150 ? -1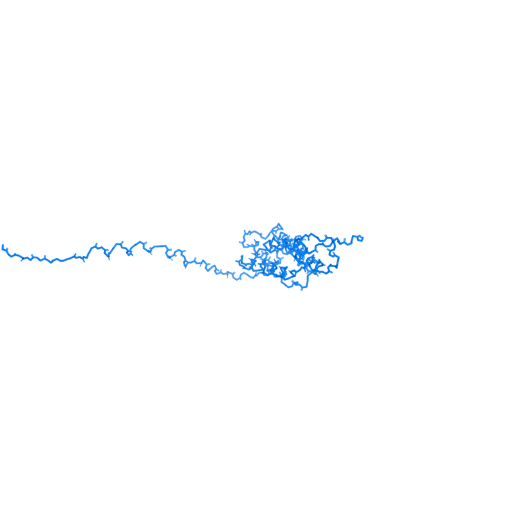.909 -8.323 -7.576 1.00 91.25 150 GLY A CA 1
ATOM 1230 C C . GLY A 1 150 ? -0.554 -7.725 -7.940 1.00 91.25 150 GLY A C 1
ATOM 1231 O O . GLY A 1 150 ? 0.471 -8.290 -7.573 1.00 91.25 150 GLY A O 1
ATOM 1232 N N . LYS A 1 151 ? -0.545 -6.641 -8.729 1.00 92.25 151 LYS A N 1
ATOM 1233 C CA . LYS A 1 151 ? 0.703 -5.997 -9.175 1.00 92.25 151 LYS A CA 1
ATOM 1234 C C . LYS A 1 151 ? 0.777 -4.494 -8.948 1.00 92.25 151 LYS A C 1
ATOM 1236 O O . LYS A 1 151 ? 1.874 -4.012 -8.768 1.00 92.25 151 LYS A O 1
ATOM 1241 N N . ASP A 1 152 ? -0.329 -3.753 -8.936 1.00 93.94 152 ASP A N 1
ATOM 1242 C CA . ASP A 1 152 ? -0.287 -2.298 -8.710 1.00 93.94 152 ASP A CA 1
ATOM 1243 C C . ASP A 1 152 ? -0.583 -1.969 -7.241 1.00 93.94 152 ASP A C 1
ATOM 1245 O O . ASP A 1 152 ? -1.727 -2.096 -6.791 1.00 93.94 152 ASP A O 1
ATOM 1249 N N . ALA A 1 153 ? 0.439 -1.568 -6.481 1.00 95.50 153 ALA A N 1
ATOM 1250 C CA . ALA A 1 153 ? 0.312 -1.261 -5.056 1.00 95.50 153 ALA A CA 1
ATOM 1251 C C . ALA A 1 153 ? -0.610 -0.059 -4.788 1.00 95.50 153 ALA A C 1
ATOM 1253 O O . ALA A 1 153 ? -1.242 0.020 -3.732 1.00 95.50 153 ALA A O 1
ATOM 1254 N N . ARG A 1 154 ? -0.775 0.848 -5.758 1.00 95.12 154 ARG A N 1
ATOM 1255 C CA . ARG A 1 154 ? -1.679 2.003 -5.622 1.00 95.12 154 ARG A CA 1
ATOM 1256 C C . ARG A 1 154 ? -3.119 1.566 -5.380 1.00 95.12 154 ARG A C 1
ATOM 1258 O O . ARG A 1 154 ? -3.831 2.205 -4.618 1.00 95.12 154 ARG A O 1
ATOM 1265 N N . LEU A 1 155 ? -3.527 0.426 -5.937 1.00 94.31 155 LEU A N 1
ATOM 1266 C CA . LEU A 1 155 ? -4.876 -0.101 -5.748 1.00 94.31 155 LEU A CA 1
ATOM 1267 C C . LEU A 1 155 ? -5.147 -0.507 -4.289 1.00 94.31 155 LEU A C 1
ATOM 1269 O O . LEU A 1 155 ? -6.226 -0.217 -3.766 1.00 94.31 155 LEU A O 1
ATOM 1273 N N . ILE A 1 156 ? -4.181 -1.151 -3.615 1.00 93.12 156 ILE A N 1
ATOM 1274 C CA . ILE A 1 156 ? -4.356 -1.518 -2.202 1.00 93.12 156 ILE A CA 1
ATOM 1275 C C . ILE A 1 156 ? -4.361 -0.264 -1.319 1.00 93.12 156 ILE A C 1
ATOM 1277 O O . ILE A 1 156 ? -5.220 -0.152 -0.445 1.00 93.12 156 ILE A O 1
ATOM 1281 N N . ALA A 1 157 ? -3.492 0.712 -1.604 1.00 93.56 157 ALA A N 1
ATOM 1282 C CA . ALA A 1 157 ? -3.442 1.985 -0.887 1.00 93.56 157 ALA A CA 1
ATOM 1283 C C . ALA A 1 157 ? -4.750 2.778 -1.027 1.00 93.56 157 ALA A C 1
ATOM 1285 O O . ALA A 1 157 ? -5.354 3.151 -0.024 1.00 93.56 157 ALA A O 1
ATOM 1286 N N . SER A 1 158 ? -5.240 2.972 -2.257 1.00 93.56 158 SER A N 1
ATOM 1287 C CA . SER A 1 158 ? -6.485 3.702 -2.520 1.00 93.56 158 SER A CA 1
ATOM 1288 C C . SER A 1 158 ? -7.703 3.034 -1.888 1.00 93.56 158 SER A C 1
ATOM 1290 O O . SER A 1 158 ? -8.584 3.724 -1.383 1.00 93.56 158 SER A O 1
ATOM 1292 N N . CYS A 1 159 ? -7.764 1.699 -1.874 1.00 93.31 159 CYS A N 1
ATOM 1293 C CA . CYS A 1 159 ? -8.859 1.003 -1.203 1.00 93.31 159 CYS A CA 1
ATOM 1294 C C . CYS A 1 159 ? -8.802 1.206 0.319 1.00 93.31 159 CYS A C 1
ATOM 1296 O O . CYS A 1 159 ? -9.804 1.587 0.933 1.00 93.31 159 CYS A O 1
ATOM 1298 N N . LEU A 1 160 ? -7.618 1.016 0.914 1.00 91.81 160 LEU A N 1
ATOM 1299 C CA . LEU A 1 160 ? -7.399 1.178 2.353 1.00 91.81 160 LEU A CA 1
ATOM 1300 C C . LEU A 1 160 ? -7.495 2.631 2.825 1.00 91.81 160 LEU A C 1
ATOM 1302 O O . LEU A 1 160 ? -7.682 2.843 4.017 1.00 91.81 160 LEU A O 1
ATOM 1306 N N . ALA A 1 161 ? -7.416 3.630 1.942 1.00 87.50 161 ALA A N 1
ATOM 1307 C CA . ALA A 1 161 ? -7.562 5.042 2.311 1.00 87.50 161 ALA A CA 1
ATOM 1308 C C . ALA A 1 161 ? -8.916 5.358 2.970 1.00 87.50 161 ALA A C 1
ATOM 1310 O O . ALA A 1 161 ? -9.042 6.343 3.689 1.00 87.50 161 ALA A O 1
ATOM 1311 N N . ASN A 1 162 ? -9.919 4.499 2.770 1.00 78.75 162 ASN A N 1
ATOM 1312 C CA . ASN A 1 162 ? -11.206 4.609 3.448 1.00 78.75 162 ASN A CA 1
ATOM 1313 C C . ASN A 1 162 ? -11.176 4.063 4.883 1.00 78.75 162 ASN A C 1
ATOM 1315 O O . ASN A 1 162 ? -12.059 4.381 5.670 1.00 78.75 162 ASN A O 1
ATOM 1319 N N . LEU A 1 163 ? -10.182 3.244 5.240 1.00 78.38 163 LEU A N 1
ATOM 1320 C CA . LEU A 1 163 ? -10.114 2.555 6.528 1.00 78.38 163 LEU A CA 1
ATOM 1321 C C . LEU A 1 163 ? -10.134 3.517 7.729 1.00 78.38 163 LEU A C 1
ATOM 1323 O O . LEU A 1 163 ? -10.939 3.258 8.616 1.00 78.38 163 LEU A O 1
ATOM 1327 N N . PRO A 1 164 ? -9.389 4.645 7.751 1.00 68.81 164 PRO A N 1
ATOM 1328 C CA . PRO A 1 164 ? -9.438 5.586 8.873 1.00 68.81 164 PRO A CA 1
ATOM 1329 C C . PRO A 1 164 ? -10.818 6.213 9.097 1.00 68.81 164 PRO A C 1
ATOM 1331 O O . PRO A 1 164 ? -11.172 6.521 10.229 1.00 68.81 164 PRO A O 1
ATOM 1334 N N . ALA A 1 165 ? -11.632 6.375 8.046 1.00 68.12 165 ALA A N 1
ATOM 1335 C CA . ALA A 1 165 ? -13.013 6.845 8.195 1.00 68.12 165 ALA A CA 1
ATOM 1336 C C . ALA A 1 165 ? -13.902 5.812 8.911 1.00 68.12 165 ALA A C 1
ATOM 1338 O O . ALA A 1 165 ? -14.921 6.164 9.503 1.00 68.12 165 ALA A O 1
ATOM 1339 N N . PHE A 1 166 ? -13.494 4.542 8.879 1.00 63.72 166 PHE A N 1
ATOM 1340 C CA . PHE A 1 166 ? -14.119 3.424 9.577 1.00 63.72 166 PHE A CA 1
ATOM 1341 C C . PHE A 1 166 ? -13.297 2.954 10.776 1.00 63.72 166 PHE A C 1
ATOM 1343 O O . PHE A 1 166 ? -13.455 1.816 11.214 1.00 63.72 166 PHE A O 1
ATOM 1350 N N . SER A 1 167 ? -12.430 3.811 11.305 1.00 62.16 167 SER A N 1
ATOM 1351 C CA . SER A 1 167 ? -11.712 3.578 12.547 1.00 62.16 167 SER A CA 1
ATOM 1352 C C . SER A 1 167 ? -12.149 4.665 13.536 1.00 62.16 167 SER A C 1
ATOM 1354 O O . SER A 1 167 ? -12.238 5.839 13.166 1.00 62.16 167 SER A O 1
ATOM 1356 N N . PRO A 1 168 ? -12.519 4.314 14.779 1.00 58.03 168 PRO A N 1
ATOM 1357 C CA . PRO A 1 168 ? -13.018 5.307 15.718 1.00 58.03 168 PRO A CA 1
ATOM 1358 C C . PRO A 1 168 ? -11.897 6.293 16.066 1.00 58.03 168 PRO A C 1
ATOM 1360 O O . PRO A 1 168 ? -10.941 5.924 16.746 1.00 58.03 168 PRO A O 1
ATOM 1363 N N . MET A 1 169 ? -11.971 7.535 15.577 1.00 55.84 169 MET A N 1
ATOM 1364 C CA . MET A 1 169 ? -10.968 8.540 15.923 1.00 55.84 169 MET A CA 1
ATOM 1365 C C . MET A 1 169 ? -11.254 9.022 17.341 1.00 55.84 169 MET A C 1
ATOM 1367 O O . MET A 1 169 ? -12.302 9.602 17.611 1.00 55.84 169 MET A O 1
ATOM 1371 N N . VAL A 1 170 ? -10.325 8.763 18.253 1.00 52.66 170 VAL A N 1
ATOM 1372 C CA . VAL A 1 170 ? -10.183 9.581 19.458 1.00 52.66 170 VAL A CA 1
ATOM 1373 C C . VAL A 1 170 ? -9.101 10.598 19.144 1.00 52.66 170 VAL A C 1
ATOM 1375 O O . VAL A 1 170 ? -8.132 10.244 18.469 1.00 52.66 170 VAL A O 1
ATOM 1378 N N . ASP A 1 171 ? -9.254 11.827 19.635 1.00 49.81 171 ASP A N 1
ATOM 1379 C CA . ASP A 1 171 ? -8.147 12.778 19.695 1.00 49.81 171 ASP A CA 1
ATOM 1380 C C . ASP A 1 171 ? -6.927 12.062 20.285 1.00 49.81 171 ASP A C 1
ATOM 1382 O O . ASP A 1 171 ? -6.939 11.620 21.439 1.00 49.81 171 ASP A O 1
ATOM 1386 N N . LEU A 1 172 ? -5.893 11.877 19.465 1.00 43.19 172 LEU A N 1
ATOM 1387 C CA . LEU A 1 172 ? -4.608 11.421 19.965 1.00 43.19 172 LEU A CA 1
ATOM 1388 C C . LEU A 1 172 ? -4.102 12.529 20.895 1.00 43.19 172 LEU A C 1
ATOM 1390 O O . LEU A 1 172 ? -4.113 13.691 20.478 1.00 43.19 172 LEU A O 1
ATOM 1394 N N . PRO A 1 173 ? -3.697 12.225 22.142 1.00 40.62 173 PRO A N 1
ATOM 1395 C CA . PRO A 1 173 ? -3.012 13.218 22.949 1.00 40.62 173 PRO A CA 1
ATOM 1396 C C . PRO A 1 173 ? -1.785 13.674 22.159 1.00 40.62 173 PRO A C 1
ATOM 1398 O O . PRO A 1 173 ? -0.945 12.864 21.767 1.00 40.62 173 PRO A O 1
ATOM 1401 N N . VAL A 1 174 ? -1.756 14.964 21.838 1.00 40.78 174 VAL A N 1
ATOM 1402 C CA . VAL A 1 174 ? -0.580 15.614 21.275 1.00 40.78 174 VAL A CA 1
ATOM 1403 C C . VAL A 1 174 ? 0.309 15.900 22.477 1.00 40.78 174 VAL A C 1
ATOM 1405 O O . VAL A 1 174 ? 0.016 16.823 23.238 1.00 40.78 174 VAL A O 1
ATOM 1408 N N . ASP A 1 175 ? 1.299 15.041 22.704 1.00 39.12 175 ASP A N 1
ATOM 1409 C CA . ASP A 1 175 ? 2.386 15.322 23.647 1.00 39.12 175 ASP A CA 1
ATOM 1410 C C . ASP A 1 175 ? 3.338 16.378 23.059 1.00 39.12 175 ASP A C 1
ATOM 1412 O O . ASP A 1 175 ? 3.667 16.282 21.849 1.00 39.12 175 ASP A O 1
#

pLDDT: mean 77.57, std 20.97, range [35.81, 97.94]

Radius of gyration: 28.36 Å; chains: 1; bounding box: 77×53×90 Å

Sequence (175 aa):
MRVRGIGGWRQTTLLLAILAIPVVAFLITKPSFRASEVDPLPIVREAQRKSFWGSTPKWIDWTDEKRIFREVRDAGYLYCYRFGKIDEACSSDQDEAVHTAVLLLMVDREQRGAKNKSGFSREQLWVAEHPHITRDIRAYCWKLYRDHGGKDARLIASCLANLPAFSPMVDLPVD